Protein AF-A0A7X9IWV8-F1 (afdb_monomer_lite)

Radius of gyration: 26.45 Å; chains: 1; bounding box: 66×27×64 Å

pLDDT: mean 74.59, std 20.53, range [37.59, 98.44]

Structure (mmCIF, N/CA/C/O backbone):
data_AF-A0A7X9IWV8-F1
#
_entry.id   AF-A0A7X9IWV8-F1
#
loop_
_atom_site.group_PDB
_atom_site.id
_atom_site.type_symbol
_atom_site.label_atom_id
_atom_site.label_alt_id
_atom_site.label_comp_id
_atom_site.label_asym_id
_atom_site.label_entity_id
_atom_site.label_seq_id
_atom_site.pdbx_PDB_ins_code
_atom_site.Cartn_x
_atom_site.Cartn_y
_atom_site.Cartn_z
_atom_site.occupancy
_atom_site.B_iso_or_equiv
_atom_site.auth_seq_id
_atom_site.auth_comp_id
_atom_site.auth_asym_id
_atom_site.auth_atom_id
_atom_site.pdbx_PDB_model_num
ATOM 1 N N . SER A 1 1 ? -23.575 12.455 33.269 1.00 74.31 1 SER A N 1
ATOM 2 C CA . SER A 1 1 ? -22.192 12.656 32.805 1.00 74.31 1 SER A CA 1
ATOM 3 C C . SER A 1 1 ? -21.741 11.399 32.096 1.00 74.31 1 SER A C 1
ATOM 5 O O . SER A 1 1 ? -22.126 10.306 32.503 1.00 74.31 1 SER A O 1
ATOM 7 N N . THR A 1 2 ? -20.980 11.564 31.024 1.00 85.00 2 THR A N 1
ATOM 8 C CA . THR A 1 2 ? -20.182 10.500 30.414 1.00 85.00 2 THR A CA 1
ATOM 9 C C . THR A 1 2 ? -18.727 10.761 30.765 1.00 85.00 2 THR A C 1
ATOM 11 O O . THR A 1 2 ? -18.336 11.924 30.886 1.00 85.00 2 THR A O 1
ATOM 14 N N . TYR A 1 3 ? -17.945 9.712 30.976 1.00 89.44 3 TYR A N 1
ATOM 15 C CA . TYR A 1 3 ? -16.502 9.834 31.152 1.00 89.44 3 TYR A CA 1
ATOM 16 C C . TYR A 1 3 ? -15.801 8.767 30.322 1.00 89.44 3 TYR A C 1
ATOM 18 O O . TYR A 1 3 ? -16.312 7.651 30.183 1.00 89.44 3 TYR A O 1
ATOM 26 N N . GLU A 1 4 ? -14.647 9.136 29.780 1.00 92.25 4 GLU A N 1
ATOM 27 C CA . GLU A 1 4 ? -13.760 8.221 29.081 1.00 92.25 4 GLU A CA 1
ATOM 28 C C . GLU A 1 4 ? -13.147 7.277 30.106 1.00 92.25 4 GLU A C 1
ATOM 30 O O . GLU A 1 4 ? -12.525 7.705 31.080 1.00 92.25 4 GLU A O 1
ATOM 35 N N . CYS A 1 5 ? -13.392 5.990 29.925 1.00 93.62 5 CYS A N 1
ATOM 36 C CA . CYS A 1 5 ? -12.934 4.970 30.854 1.00 93.62 5 CYS A CA 1
ATOM 37 C C . CYS A 1 5 ? -11.768 4.163 30.261 1.00 93.62 5 CYS A C 1
ATOM 39 O O . CYS A 1 5 ? -10.968 3.605 31.013 1.00 93.62 5 CYS A O 1
ATOM 41 N N . ARG A 1 6 ? -11.635 4.165 28.928 1.00 94.31 6 ARG A N 1
ATOM 42 C CA . ARG A 1 6 ? -10.477 3.671 28.188 1.00 94.31 6 ARG A CA 1
ATOM 43 C C . ARG A 1 6 ? -10.228 4.566 26.979 1.00 94.31 6 ARG A C 1
ATOM 45 O O . ARG A 1 6 ? -11.146 4.880 26.224 1.00 94.31 6 ARG A O 1
ATOM 52 N N . ALA A 1 7 ? -8.973 4.974 26.844 1.00 95.62 7 ALA A N 1
ATOM 53 C CA . ALA A 1 7 ? -8.505 5.739 25.705 1.00 95.62 7 ALA A CA 1
ATOM 54 C C . ALA A 1 7 ? -8.284 4.832 24.502 1.00 95.62 7 ALA A C 1
ATOM 56 O O . ALA A 1 7 ? -7.860 3.688 24.664 1.00 95.62 7 ALA A O 1
ATOM 57 N N . ALA A 1 8 ? -8.491 5.392 23.312 1.00 96.75 8 ALA A N 1
ATOM 58 C CA . ALA A 1 8 ? -8.130 4.725 22.073 1.00 96.75 8 ALA A CA 1
ATOM 59 C C . ALA A 1 8 ? -6.620 4.445 22.048 1.00 96.75 8 ALA A C 1
ATOM 61 O O . ALA A 1 8 ? -5.792 5.346 22.237 1.00 96.75 8 ALA A O 1
ATOM 62 N N . ALA A 1 9 ? -6.257 3.200 21.784 1.00 96.38 9 ALA A N 1
ATOM 63 C CA . ALA A 1 9 ? -4.894 2.782 21.556 1.00 96.38 9 ALA A CA 1
ATOM 64 C C . ALA A 1 9 ? -4.308 3.433 20.282 1.00 96.38 9 ALA A C 1
ATOM 66 O O . ALA A 1 9 ? -5.022 3.711 19.309 1.00 96.38 9 ALA A O 1
ATOM 67 N N . PRO A 1 10 ? -2.983 3.669 20.251 1.00 94.25 10 PRO A N 1
ATOM 68 C CA . PRO A 1 10 ? -2.295 4.127 19.050 1.00 94.25 10 PRO A CA 1
ATOM 69 C C . PRO A 1 10 ? -2.455 3.136 17.891 1.00 94.25 10 PRO A C 1
ATOM 71 O O . PRO A 1 10 ? -2.497 1.926 18.099 1.00 94.25 10 PRO A O 1
ATOM 74 N N . GLY A 1 11 ? -2.473 3.651 16.660 1.00 92.56 11 GLY A N 1
ATOM 75 C CA . GLY A 1 11 ? -2.605 2.833 15.447 1.00 92.56 11 GLY A CA 1
ATOM 76 C C . GLY A 1 11 ? -3.854 3.128 14.618 1.00 92.56 11 GLY A C 1
ATOM 77 O O . GLY A 1 11 ? -3.981 2.596 13.523 1.00 92.56 11 GLY A O 1
ATOM 78 N N . GLY A 1 12 ? -4.742 4.005 15.095 1.00 95.81 12 GLY A N 1
ATOM 79 C CA . GLY A 1 12 ? -5.799 4.625 14.287 1.00 95.81 12 GLY A CA 1
ATOM 80 C C . GLY A 1 12 ? -7.084 3.808 14.120 1.00 95.81 12 GLY A C 1
ATOM 81 O O . GLY A 1 12 ? -8.079 4.373 13.666 1.00 95.81 12 GLY A O 1
ATOM 82 N N . CYS A 1 13 ? -7.099 2.534 14.525 1.00 98.25 13 CYS A N 1
ATOM 83 C CA . CYS A 1 13 ? -8.259 1.644 14.396 1.00 98.25 13 CYS A CA 1
ATOM 84 C C . CYS A 1 13 ? -9.026 1.395 15.693 1.00 98.25 13 CYS A C 1
ATOM 86 O O . CYS A 1 13 ? -10.079 0.759 15.659 1.00 98.25 13 CYS A O 1
ATOM 88 N N . ASP A 1 14 ? -8.549 1.937 16.808 1.00 98.19 14 ASP A N 1
ATOM 89 C CA . ASP A 1 14 ? -9.243 1.877 18.088 1.00 98.19 14 ASP A CA 1
ATOM 90 C C . ASP A 1 14 ? -10.169 3.080 18.308 1.00 98.19 14 ASP A C 1
ATOM 92 O O . ASP A 1 14 ? -9.944 4.167 17.751 1.00 98.19 14 ASP A O 1
ATOM 96 N N . VAL A 1 15 ? -11.216 2.903 19.115 1.00 97.00 15 VAL A N 1
ATOM 97 C CA . VAL A 1 15 ? -12.075 4.006 19.569 1.00 97.00 15 VAL A CA 1
ATOM 98 C C . VAL A 1 15 ? -12.066 4.100 21.091 1.00 97.00 15 VAL A C 1
ATOM 100 O O . VAL A 1 15 ? -11.867 3.120 21.781 1.00 97.00 15 VAL A O 1
ATOM 103 N N . ALA A 1 16 ? -12.266 5.300 21.636 1.00 96.19 16 ALA A N 1
ATOM 104 C CA . ALA A 1 16 ? -12.314 5.472 23.084 1.00 96.19 16 ALA A CA 1
ATOM 105 C C . ALA A 1 16 ? -13.679 5.038 23.642 1.00 96.19 16 ALA A C 1
ATOM 107 O O . ALA A 1 16 ? -14.727 5.512 23.177 1.00 96.19 16 ALA A O 1
ATOM 108 N N . GLU A 1 17 ? -13.694 4.208 24.685 1.00 95.19 17 GLU A N 1
ATOM 109 C CA . GLU A 1 17 ? -14.931 3.832 25.365 1.00 95.19 17 GLU A CA 1
ATOM 110 C C . GLU A 1 17 ? -15.320 4.828 26.452 1.00 95.19 17 GLU A C 1
ATOM 112 O O . GLU A 1 17 ? -14.534 5.238 27.311 1.00 95.19 17 GLU A O 1
ATOM 117 N N . ASN A 1 18 ? -16.611 5.154 26.456 1.00 92.81 18 ASN A N 1
ATOM 118 C CA . ASN A 1 18 ? -17.210 6.065 27.412 1.00 92.81 18 ASN A CA 1
ATOM 119 C C . ASN A 1 18 ? -18.295 5.351 28.215 1.00 92.81 18 ASN A C 1
ATOM 121 O O . ASN A 1 18 ? -19.201 4.734 27.652 1.00 92.81 18 ASN A O 1
ATOM 125 N N . CYS A 1 19 ? -18.249 5.485 29.537 1.00 91.12 19 CYS A N 1
ATOM 126 C CA . CYS A 1 19 ? -19.322 5.014 30.402 1.00 91.12 19 CYS A CA 1
ATOM 127 C C . CYS A 1 19 ? -20.472 6.023 30.408 1.00 91.12 19 CYS A C 1
ATOM 129 O O . CYS A 1 19 ? -20.268 7.219 30.634 1.00 91.12 19 CYS A O 1
ATOM 131 N N . THR A 1 20 ? -21.704 5.548 30.236 1.00 84.06 20 THR A N 1
ATOM 132 C CA . THR A 1 20 ? -22.904 6.344 30.517 1.00 84.06 20 THR A CA 1
ATOM 133 C C . THR A 1 20 ? -23.348 6.083 31.958 1.00 84.06 20 THR A C 1
ATOM 135 O O . THR A 1 20 ? -23.890 5.020 32.254 1.00 84.06 20 THR A O 1
ATOM 138 N N . GLY A 1 21 ? -23.130 7.036 32.869 1.00 76.44 21 GLY A N 1
ATOM 139 C CA . GLY A 1 21 ? -23.549 6.919 34.275 1.00 76.44 21 GLY A CA 1
ATOM 140 C C . GLY A 1 21 ? -22.425 6.524 35.242 1.00 76.44 21 GLY A C 1
ATOM 141 O O . GLY A 1 21 ? -21.262 6.817 34.999 1.00 76.44 21 GLY A O 1
ATOM 142 N N . THR A 1 22 ? -22.786 5.920 36.380 1.00 70.50 22 THR A N 1
ATOM 143 C CA . THR A 1 22 ? -21.884 5.633 37.519 1.00 70.50 22 THR A CA 1
ATOM 144 C C . THR A 1 22 ? -21.351 4.195 37.562 1.00 70.50 22 THR A C 1
ATOM 146 O O . THR A 1 22 ? -20.733 3.802 38.550 1.00 70.50 22 THR A O 1
ATOM 149 N N . GLY A 1 23 ? -21.616 3.383 36.534 1.00 71.69 23 GLY A N 1
ATOM 150 C CA . GLY A 1 23 ? -21.131 2.002 36.470 1.00 71.69 23 GLY A CA 1
ATOM 151 C C . GLY A 1 23 ? -19.602 1.940 36.413 1.00 71.69 23 GLY A C 1
ATOM 152 O O . GLY A 1 23 ? -18.987 2.673 35.650 1.00 71.69 23 GLY A O 1
ATOM 153 N N . ALA A 1 24 ? -18.994 1.056 37.211 1.00 73.94 24 ALA A N 1
ATOM 154 C CA . ALA A 1 24 ? -17.537 0.963 37.354 1.00 73.94 24 ALA A CA 1
ATOM 155 C C . ALA A 1 24 ? -16.818 0.293 36.165 1.00 73.94 24 ALA A C 1
ATOM 157 O O . ALA A 1 24 ? -15.601 0.411 36.054 1.00 73.94 24 ALA A O 1
ATOM 158 N N . ALA A 1 25 ? -17.544 -0.426 35.303 1.00 84.88 25 ALA A N 1
ATOM 159 C CA . ALA A 1 25 ? -16.969 -1.185 34.195 1.00 84.88 25 ALA A CA 1
ATOM 160 C C . ALA A 1 25 ? -17.156 -0.461 32.856 1.00 84.88 25 ALA A C 1
ATOM 162 O O . ALA A 1 25 ? -18.264 -0.028 32.536 1.00 84.88 25 ALA A O 1
ATOM 163 N N . CYS A 1 26 ? -16.080 -0.386 32.069 1.00 89.81 26 CYS A N 1
ATOM 164 C CA . CYS A 1 26 ? -16.143 0.061 30.683 1.00 89.81 26 CYS A CA 1
ATOM 165 C C . CYS A 1 26 ? -17.025 -0.855 29.823 1.00 89.81 26 CYS A C 1
ATOM 167 O O . CYS A 1 26 ? -17.069 -2.065 30.070 1.00 89.81 26 CYS A O 1
ATOM 169 N N . PRO A 1 27 ? -17.645 -0.312 28.758 1.00 90.81 27 PRO A N 1
ATOM 170 C CA . PRO A 1 27 ? -18.099 -1.108 27.623 1.00 90.81 27 PRO A CA 1
ATOM 171 C C . PRO A 1 27 ? -17.002 -2.037 27.079 1.00 90.81 27 PRO A C 1
ATOM 173 O O . PRO A 1 27 ? -15.811 -1.857 27.348 1.00 90.81 27 PRO A O 1
ATOM 176 N N . THR A 1 28 ? -17.407 -3.031 26.288 1.00 93.12 28 THR A N 1
ATOM 177 C CA . THR A 1 28 ? -16.470 -3.858 25.516 1.00 93.12 28 THR A CA 1
ATOM 178 C C . THR A 1 28 ? -15.595 -2.981 24.620 1.00 93.12 28 THR A C 1
ATOM 180 O O . THR A 1 28 ? -16.071 -1.971 24.112 1.00 93.12 28 THR A O 1
ATOM 183 N N . ASP A 1 29 ? -14.338 -3.397 24.451 1.00 94.81 29 ASP A N 1
ATOM 184 C CA . ASP A 1 29 ? -13.367 -2.774 23.546 1.00 94.81 29 ASP A CA 1
ATOM 185 C C . ASP A 1 29 ? -13.946 -2.712 22.132 1.00 94.81 29 ASP A C 1
ATOM 187 O O . ASP A 1 29 ? -14.318 -3.751 21.567 1.00 94.81 29 ASP A O 1
ATOM 191 N N . ALA A 1 30 ? -14.103 -1.508 21.600 1.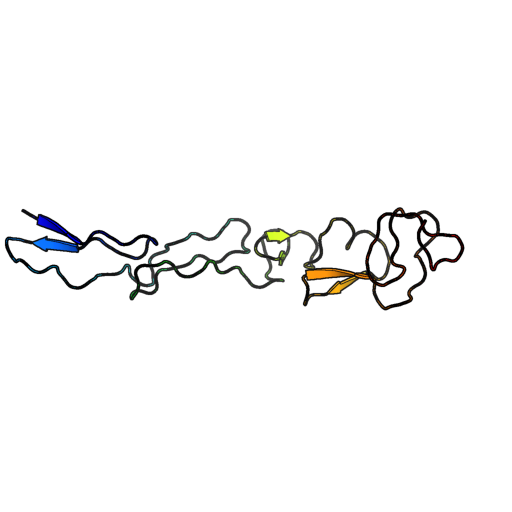00 96.25 30 ALA A N 1
ATOM 192 C CA . ALA A 1 30 ? -14.717 -1.283 20.308 1.00 96.25 30 ALA A CA 1
ATOM 193 C C . ALA A 1 30 ? -13.655 -0.851 19.298 1.00 96.25 30 ALA A C 1
ATOM 195 O O . ALA A 1 30 ? -12.868 0.054 19.533 1.00 96.25 30 ALA A O 1
ATOM 196 N N . PHE A 1 31 ? -13.688 -1.458 18.114 1.00 98.06 31 PHE A N 1
ATOM 197 C CA . PHE A 1 31 ? -12.781 -1.113 17.025 1.00 98.06 31 PHE A CA 1
ATOM 198 C C . PHE A 1 31 ? -13.541 -0.477 15.869 1.00 98.06 31 PHE A C 1
ATOM 200 O O . PHE A 1 31 ? -14.732 -0.730 15.650 1.00 98.06 31 PHE A O 1
ATOM 207 N N . ARG A 1 32 ? -12.838 0.344 15.091 1.00 98.44 32 ARG A N 1
ATOM 208 C CA . ARG A 1 32 ? -13.368 0.896 13.844 1.00 98.44 32 ARG A CA 1
ATOM 209 C C . ARG A 1 32 ? -13.692 -0.235 12.861 1.00 98.44 32 ARG A C 1
ATOM 211 O O . ARG A 1 32 ? -12.947 -1.213 12.804 1.00 98.44 32 ARG A O 1
ATOM 218 N N . PRO A 1 33 ? -14.776 -0.112 12.072 1.00 98.06 33 PRO A N 1
ATOM 219 C CA . PRO A 1 33 ? -15.206 -1.164 11.156 1.00 98.06 33 PRO A CA 1
ATOM 220 C C . PRO A 1 33 ? -14.181 -1.398 10.045 1.00 98.06 33 PRO A C 1
ATOM 222 O O . PRO A 1 33 ? -13.361 -0.530 9.74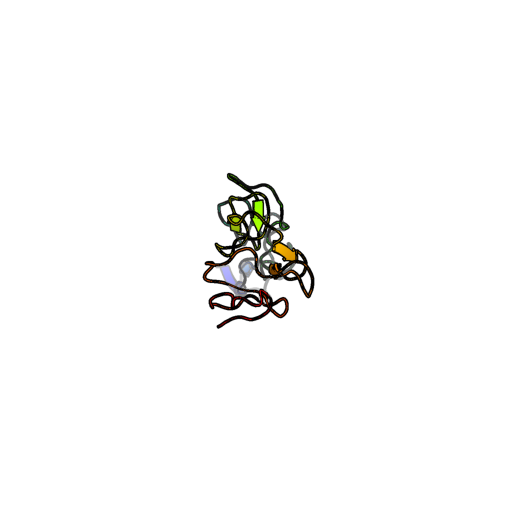9 1.00 98.06 33 PRO A O 1
ATOM 225 N N . SER A 1 34 ? -14.294 -2.535 9.353 1.00 98.06 34 SER A N 1
ATOM 226 C CA . SER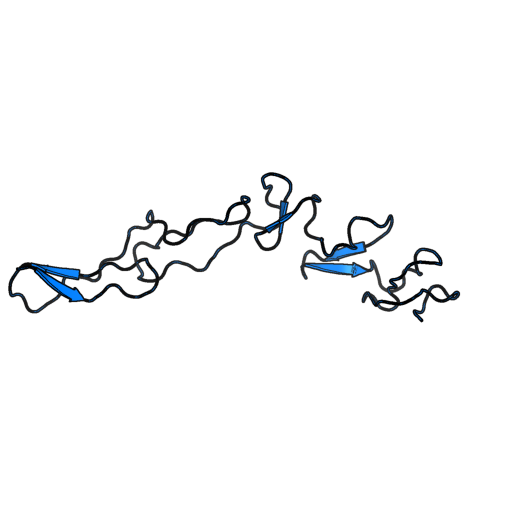 A 1 34 ? -13.373 -2.897 8.270 1.00 98.06 34 SER A CA 1
ATOM 227 C C . SER A 1 34 ? -13.453 -2.031 7.010 1.00 98.06 34 SER A C 1
ATOM 229 O O . SER A 1 34 ? -12.685 -2.210 6.072 1.00 98.06 34 SER A O 1
ATOM 231 N N . THR A 1 35 ? -14.382 -1.080 6.987 1.00 97.38 35 THR A N 1
ATOM 232 C CA . THR A 1 35 ? -14.539 -0.070 5.936 1.00 97.38 35 THR A CA 1
ATOM 233 C C . THR A 1 35 ? -13.905 1.270 6.306 1.00 97.38 35 THR A C 1
ATOM 235 O O . THR A 1 35 ? -14.071 2.239 5.570 1.00 97.38 35 THR A O 1
ATOM 238 N N . TYR A 1 36 ? -13.296 1.381 7.488 1.00 98.19 36 TYR A N 1
ATOM 239 C CA . TYR A 1 36 ? -12.646 2.608 7.921 1.00 98.19 36 TYR A CA 1
ATOM 240 C C . TYR A 1 36 ? -11.204 2.635 7.426 1.00 98.19 36 TYR A C 1
ATOM 242 O O . TYR A 1 36 ? -10.384 1.843 7.892 1.00 98.19 36 TYR A O 1
ATOM 250 N N . GLU A 1 37 ? -10.905 3.575 6.534 1.00 98.25 37 GLU A N 1
ATOM 251 C CA . GLU A 1 37 ? -9.555 3.824 6.037 1.00 98.25 37 GLU A CA 1
ATOM 252 C C . GLU A 1 37 ? -8.690 4.419 7.155 1.00 98.25 37 GLU A C 1
ATOM 254 O O . GLU A 1 37 ? -8.988 5.487 7.696 1.00 98.25 37 GLU A O 1
ATOM 259 N N . CYS A 1 38 ? -7.633 3.704 7.531 1.00 98.19 38 CYS A N 1
ATOM 260 C CA . CYS A 1 38 ? -6.675 4.138 8.547 1.00 98.19 38 CYS A CA 1
ATOM 261 C C . CYS A 1 38 ? -5.384 4.693 7.940 1.00 98.19 38 CYS A C 1
ATOM 263 O O . CYS A 1 38 ? -4.694 5.469 8.606 1.00 98.19 38 CYS A O 1
ATOM 265 N N . ARG A 1 39 ? -5.100 4.367 6.674 1.00 97.75 39 ARG A N 1
ATOM 266 C CA . ARG A 1 39 ? -4.062 5.004 5.863 1.00 97.75 39 ARG A CA 1
ATOM 267 C C . ARG A 1 39 ? -4.561 5.156 4.428 1.00 97.75 39 ARG A C 1
ATOM 269 O O . ARG A 1 39 ? -4.981 4.187 3.805 1.00 97.75 39 ARG A O 1
ATOM 276 N N . ALA A 1 40 ? -4.512 6.383 3.922 1.00 97.25 40 ALA A N 1
ATOM 277 C CA . ALA A 1 40 ? -4.809 6.660 2.525 1.00 97.25 40 ALA A CA 1
ATOM 278 C C . ALA A 1 40 ? -3.673 6.154 1.629 1.00 97.25 40 ALA A C 1
ATOM 280 O O . ALA A 1 40 ? -2.504 6.260 2.000 1.00 97.25 40 ALA A O 1
ATOM 281 N N . ALA A 1 41 ? -4.016 5.685 0.430 1.00 96.44 41 ALA A N 1
ATOM 282 C CA . ALA A 1 41 ? -3.020 5.348 -0.580 1.00 96.44 41 ALA A CA 1
ATOM 283 C C . ALA A 1 41 ? -2.209 6.589 -0.994 1.00 96.44 41 ALA A C 1
ATOM 285 O O . ALA A 1 41 ? -2.759 7.676 -1.208 1.00 96.44 41 ALA A O 1
ATOM 286 N N . ALA A 1 42 ? -0.909 6.409 -1.182 1.00 92.00 42 ALA A N 1
ATOM 287 C CA . ALA A 1 42 ? -0.025 7.383 -1.783 1.00 92.00 42 ALA A CA 1
ATOM 288 C C . ALA A 1 42 ? -0.455 7.697 -3.231 1.00 92.00 42 ALA A C 1
ATOM 290 O O . ALA A 1 42 ? -0.936 6.825 -3.969 1.00 92.00 42 ALA A O 1
ATOM 291 N N . PRO A 1 43 ? -0.286 8.957 -3.670 1.00 89.88 43 PRO A N 1
ATOM 292 C CA . PRO A 1 43 ? -0.569 9.344 -5.044 1.00 89.88 43 PRO A CA 1
ATOM 293 C C . PRO A 1 43 ? 0.351 8.606 -6.025 1.00 89.88 43 PRO A C 1
ATOM 295 O O . PRO A 1 43 ? 1.445 8.174 -5.679 1.00 89.88 43 PRO A O 1
ATOM 298 N N . GLY A 1 44 ? -0.089 8.491 -7.278 1.00 88.44 44 GLY A N 1
ATOM 299 C CA . GLY A 1 44 ? 0.663 7.791 -8.326 1.00 88.44 44 GLY A CA 1
ATOM 300 C C . GLY A 1 44 ? 0.201 6.357 -8.568 1.00 88.44 44 GLY A C 1
ATOM 301 O O . GLY A 1 44 ? 0.651 5.744 -9.522 1.00 88.44 44 GLY A O 1
ATOM 302 N N . GLY A 1 45 ? -0.746 5.835 -7.782 1.00 93.31 45 GLY A N 1
ATOM 303 C CA . GLY A 1 45 ? -1.458 4.599 -8.125 1.00 93.31 45 GLY A CA 1
ATOM 304 C C . GLY A 1 45 ? -0.663 3.312 -7.910 1.00 93.31 45 GLY A C 1
ATOM 305 O O . GLY A 1 45 ? -1.073 2.282 -8.435 1.00 93.31 45 GLY A O 1
ATOM 306 N N . CYS A 1 46 ? 0.422 3.365 -7.132 1.00 93.06 46 CYS A N 1
ATOM 307 C CA . CYS A 1 46 ? 1.273 2.219 -6.782 1.00 93.06 46 CYS A CA 1
ATOM 308 C C . CYS A 1 46 ? 1.162 1.765 -5.332 1.00 93.06 46 CYS A C 1
ATOM 310 O O . CYS A 1 46 ? 1.853 0.851 -4.890 1.00 93.06 46 CYS A O 1
ATOM 312 N N . ASP A 1 47 ? 0.213 2.356 -4.625 1.00 95.81 47 ASP A N 1
ATOM 313 C CA . ASP A 1 47 ? -0.065 2.094 -3.232 1.00 95.81 47 ASP A CA 1
ATOM 314 C C . ASP A 1 47 ? -1.536 1.694 -3.050 1.00 95.81 47 ASP A C 1
ATOM 316 O O . ASP A 1 47 ? -2.387 1.972 -3.914 1.00 95.81 47 ASP A O 1
ATOM 320 N N . VAL A 1 48 ? -1.836 0.992 -1.962 1.00 96.56 48 VAL A N 1
ATOM 321 C CA . VAL A 1 48 ? -3.185 0.544 -1.602 1.00 96.56 48 VAL A CA 1
ATOM 322 C C . VAL A 1 48 ? -3.574 1.199 -0.286 1.00 96.56 48 VAL A C 1
ATOM 324 O O . VAL A 1 48 ? -2.767 1.292 0.614 1.00 96.56 48 VAL A O 1
ATOM 327 N N . ALA A 1 49 ? -4.816 1.660 -0.152 1.00 97.75 49 ALA A N 1
ATOM 328 C CA . ALA A 1 49 ? -5.284 2.172 1.131 1.00 97.75 49 ALA A CA 1
ATOM 329 C C . ALA A 1 49 ? -5.532 1.013 2.108 1.00 97.75 49 ALA A C 1
ATOM 331 O O . ALA A 1 49 ? -6.190 0.029 1.746 1.00 97.75 49 ALA A O 1
ATOM 332 N N . GLU A 1 50 ? -5.083 1.136 3.355 1.00 98.38 50 GLU A N 1
ATOM 333 C CA . GLU A 1 50 ? -5.404 0.171 4.403 1.00 98.38 50 GLU A CA 1
ATOM 334 C C . GLU A 1 50 ? -6.641 0.600 5.168 1.00 98.38 50 GLU A C 1
ATOM 336 O O . GLU A 1 50 ? -6.790 1.734 5.634 1.00 98.38 50 GLU A O 1
ATOM 341 N N . ASN A 1 51 ? -7.512 -0.382 5.360 1.00 98.44 51 ASN A N 1
ATOM 342 C CA . ASN A 1 51 ? -8.653 -0.263 6.237 1.00 98.44 51 ASN A CA 1
ATOM 343 C C . ASN A 1 51 ? -8.398 -1.041 7.521 1.00 98.44 51 ASN A C 1
ATOM 345 O O . ASN A 1 51 ? -7.683 -2.045 7.531 1.00 98.44 51 ASN A O 1
ATOM 349 N N . CYS A 1 52 ? -9.029 -0.603 8.603 1.00 98.38 52 CYS A N 1
ATOM 350 C CA . CYS A 1 52 ? -9.043 -1.348 9.851 1.00 98.38 52 CYS A CA 1
ATOM 351 C C . CYS A 1 52 ? -9.553 -2.780 9.642 1.00 98.38 52 CYS A C 1
ATOM 353 O O . CYS A 1 52 ? -10.241 -3.090 8.675 1.00 98.38 52 CYS A O 1
ATOM 355 N N . THR A 1 53 ? -9.250 -3.684 10.567 1.00 97.75 53 THR A N 1
ATOM 356 C CA . THR A 1 53 ? -9.723 -5.076 10.466 1.00 97.75 53 THR A CA 1
ATOM 357 C C . THR A 1 53 ? -11.140 -5.264 11.009 1.00 97.75 53 THR A C 1
ATOM 359 O O . THR A 1 53 ? -11.772 -6.282 10.741 1.00 97.75 53 THR A O 1
ATOM 362 N N . GLY A 1 54 ? -11.650 -4.302 11.788 1.00 97.50 54 GLY A N 1
ATOM 363 C CA . GLY A 1 54 ? -12.875 -4.463 12.577 1.00 97.50 54 GLY A CA 1
ATOM 364 C C . GLY A 1 54 ? -12.669 -5.171 13.916 1.00 97.50 54 GLY A C 1
ATOM 365 O O . GLY A 1 54 ? -13.610 -5.262 14.699 1.00 97.50 54 GLY A O 1
ATOM 366 N N . THR A 1 55 ? -11.466 -5.686 14.189 1.00 96.81 55 THR A N 1
ATOM 367 C CA . THR A 1 55 ? -11.202 -6.547 15.354 1.00 96.81 55 THR A CA 1
ATOM 368 C C . THR A 1 55 ? -9.902 -6.217 16.085 1.00 96.81 55 THR A C 1
ATOM 370 O O . THR A 1 55 ? -9.500 -6.975 16.964 1.00 96.81 55 THR A O 1
ATOM 373 N N . GLY A 1 56 ? -9.205 -5.144 15.707 1.00 96.25 56 GLY A N 1
ATOM 374 C CA . GLY A 1 56 ? -7.944 -4.759 16.332 1.00 96.25 56 GLY A CA 1
ATOM 375 C C . GLY A 1 56 ? -7.675 -3.260 16.272 1.00 96.25 56 GLY A C 1
ATOM 376 O O . GLY A 1 56 ? -8.156 -2.560 15.382 1.00 96.25 56 GLY A O 1
ATOM 377 N N . ALA A 1 57 ? -6.870 -2.798 17.227 1.00 97.44 57 ALA A N 1
ATOM 378 C CA . ALA A 1 57 ? -6.540 -1.391 17.439 1.00 97.44 57 ALA A CA 1
ATOM 379 C C . ALA A 1 57 ? -5.575 -0.791 16.399 1.00 97.44 57 ALA A C 1
ATOM 381 O O . ALA A 1 57 ? -5.582 0.420 16.160 1.00 97.44 57 ALA A O 1
ATOM 382 N N . ALA A 1 58 ? -4.733 -1.625 15.785 1.00 97.75 58 ALA A N 1
ATOM 383 C CA . ALA A 1 58 ? -3.719 -1.189 14.835 1.00 97.75 58 ALA A CA 1
ATOM 384 C C . ALA A 1 58 ? -4.230 -1.241 13.390 1.00 97.75 58 ALA A C 1
ATOM 386 O O . ALA A 1 58 ? -4.858 -2.221 12.981 1.00 97.75 58 ALA A O 1
ATOM 387 N N . CYS A 1 59 ? -3.901 -0.208 12.612 1.00 98.19 59 CYS A N 1
ATOM 388 C CA . CYS A 1 59 ? -3.967 -0.265 11.157 1.00 98.19 59 CYS A CA 1
ATOM 389 C C . CYS A 1 59 ? -3.072 -1.410 10.645 1.00 98.19 59 CYS A C 1
ATOM 391 O O . CYS A 1 59 ? -1.980 -1.606 11.196 1.00 98.19 59 CYS A O 1
ATOM 393 N N . PRO A 1 60 ? -3.507 -2.183 9.634 1.00 97.81 60 PRO A N 1
ATOM 394 C CA . PRO A 1 60 ? -2.653 -3.180 8.999 1.00 97.81 60 PRO A CA 1
ATOM 395 C C . PRO A 1 60 ? -1.334 -2.584 8.475 1.00 97.81 60 PRO A C 1
ATOM 397 O O . PRO A 1 60 ? -1.252 -1.374 8.259 1.00 97.81 60 PRO A O 1
ATOM 400 N N . PRO A 1 61 ? -0.300 -3.418 8.257 1.00 96.81 61 PRO A N 1
ATOM 401 C CA . PRO A 1 61 ? 0.936 -2.969 7.624 1.00 96.81 61 PRO A CA 1
ATOM 402 C C . PRO A 1 61 ? 0.685 -2.334 6.250 1.00 96.81 61 PRO A C 1
ATOM 404 O O . PRO A 1 61 ? -0.151 -2.822 5.488 1.00 96.81 61 PRO A O 1
ATOM 407 N N . ASP A 1 62 ? 1.458 -1.292 5.942 1.00 94.88 62 ASP A N 1
ATOM 408 C CA . ASP A 1 62 ? 1.470 -0.617 4.640 1.00 94.88 62 ASP A CA 1
ATOM 409 C C . ASP A 1 62 ? 1.734 -1.632 3.516 1.00 94.88 62 ASP A C 1
ATOM 411 O O . ASP A 1 62 ? 2.748 -2.344 3.527 1.00 94.88 62 ASP A O 1
ATOM 415 N N . THR A 1 63 ? 0.783 -1.735 2.589 1.00 93.44 63 THR A N 1
ATOM 416 C CA . THR A 1 63 ? 0.800 -2.675 1.476 1.00 93.44 63 THR A CA 1
ATOM 417 C C . THR A 1 63 ? 0.810 -1.926 0.152 1.00 93.44 63 THR A C 1
ATOM 419 O O . THR A 1 63 ? -0.144 -1.263 -0.247 1.00 93.44 63 THR A O 1
ATOM 422 N N . ARG A 1 64 ? 1.877 -2.146 -0.609 1.00 90.88 64 ARG A N 1
ATOM 423 C CA . ARG A 1 64 ? 2.035 -1.589 -1.949 1.00 90.88 64 ARG A CA 1
ATOM 424 C C . ARG A 1 64 ? 1.330 -2.447 -2.994 1.00 90.88 64 ARG A C 1
ATOM 426 O O . ARG A 1 64 ? 1.081 -3.640 -2.790 1.00 90.88 64 ARG A O 1
ATOM 433 N N . ARG A 1 65 ? 1.030 -1.858 -4.152 1.00 90.50 65 ARG A N 1
ATOM 434 C CA . ARG A 1 65 ? 0.615 -2.649 -5.319 1.00 90.50 65 ARG A CA 1
ATOM 435 C C . ARG A 1 65 ? 1.792 -3.495 -5.813 1.00 90.50 65 ARG A C 1
ATOM 437 O O . ARG A 1 65 ? 2.931 -3.057 -5.677 1.00 90.50 65 ARG A O 1
ATOM 444 N N . PRO A 1 66 ? 1.533 -4.678 -6.397 1.00 85.19 66 PRO A N 1
ATOM 445 C CA . PRO A 1 66 ? 2.591 -5.509 -6.956 1.00 85.19 66 PRO A CA 1
ATOM 446 C C . PRO A 1 66 ? 3.403 -4.764 -8.012 1.00 85.19 66 PRO A C 1
ATOM 448 O O . PRO A 1 66 ? 2.839 -3.979 -8.788 1.00 85.19 66 PRO A O 1
ATOM 451 N N . ASP A 1 67 ? 4.690 -5.080 -8.091 1.00 81.75 67 ASP A N 1
ATOM 452 C CA . ASP A 1 67 ? 5.544 -4.554 -9.145 1.00 81.75 67 ASP A CA 1
ATOM 453 C C . ASP A 1 67 ? 4.999 -4.926 -10.532 1.00 81.75 67 ASP A C 1
ATOM 455 O O . ASP A 1 67 ? 4.400 -5.989 -10.730 1.00 81.75 67 ASP A O 1
ATOM 459 N N . GLY A 1 68 ? 5.147 -4.018 -11.496 1.00 77.62 68 GLY A N 1
ATOM 460 C CA . GLY A 1 68 ? 4.563 -4.159 -12.832 1.00 77.62 68 GLY A CA 1
ATOM 461 C C . GLY A 1 68 ? 3.088 -3.760 -12.937 1.00 77.62 68 GLY A C 1
ATOM 462 O O . GLY A 1 68 ? 2.545 -3.735 -14.043 1.00 77.62 68 GLY A O 1
ATOM 463 N N . THR A 1 69 ? 2.420 -3.409 -11.830 1.00 88.06 69 THR A N 1
ATOM 464 C CA . THR A 1 69 ? 1.064 -2.836 -11.892 1.00 88.06 69 THR A CA 1
ATOM 465 C C . THR A 1 69 ? 1.094 -1.538 -12.694 1.00 88.06 69 THR A C 1
ATOM 467 O O . THR A 1 69 ? 1.908 -0.668 -12.414 1.00 88.06 69 THR A O 1
ATOM 470 N N . ALA A 1 70 ? 0.204 -1.380 -13.675 1.00 90.50 70 ALA A N 1
ATOM 471 C CA . ALA A 1 70 ? 0.112 -0.133 -14.429 1.00 90.50 70 ALA A CA 1
ATOM 472 C C . ALA A 1 70 ? -0.276 1.041 -13.513 1.00 90.50 70 ALA A C 1
ATOM 474 O O . ALA A 1 70 ? -1.205 0.932 -12.707 1.00 90.50 70 ALA A O 1
ATOM 475 N N . CYS A 1 71 ? 0.403 2.168 -13.686 1.00 90.12 71 CYS A N 1
ATOM 476 C CA . CYS A 1 71 ? 0.126 3.436 -13.022 1.00 90.12 71 CYS A CA 1
ATOM 477 C C . CYS A 1 71 ? -0.039 4.560 -14.055 1.00 90.12 71 CYS A C 1
ATOM 479 O O . CYS A 1 71 ? -0.024 4.293 -15.255 1.00 90.12 71 CYS A O 1
ATOM 481 N N . THR A 1 72 ? -0.242 5.805 -13.605 1.00 86.88 72 THR A N 1
ATOM 482 C CA . THR A 1 72 ? -0.636 6.931 -14.475 1.00 86.88 72 THR A CA 1
ATOM 483 C C . THR A 1 72 ? 0.230 7.057 -15.730 1.00 86.88 72 THR A C 1
ATOM 485 O O . THR A 1 72 ? -0.321 7.123 -16.824 1.00 86.88 72 THR A O 1
ATOM 488 N N . ASP A 1 73 ? 1.557 7.018 -15.566 1.00 84.56 73 ASP A N 1
ATOM 489 C CA . ASP A 1 73 ? 2.521 7.239 -16.651 1.00 84.56 73 ASP A CA 1
ATOM 490 C C . ASP A 1 73 ? 3.535 6.084 -16.799 1.00 84.56 73 ASP A C 1
ATOM 492 O O . ASP A 1 73 ? 4.587 6.241 -17.421 1.00 84.56 73 ASP A O 1
ATOM 496 N N . GLY A 1 74 ? 3.243 4.902 -16.243 1.00 86.94 74 GLY A N 1
ATOM 497 C CA . GLY A 1 74 ? 4.175 3.778 -16.309 1.00 86.94 74 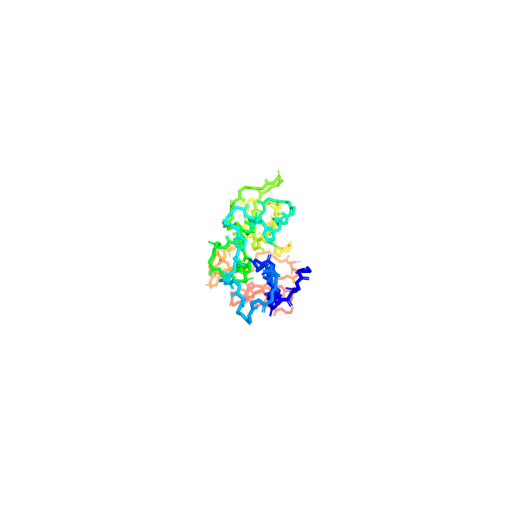GLY A CA 1
ATOM 498 C C . GLY A 1 74 ? 3.760 2.555 -15.501 1.00 86.94 74 GLY A C 1
ATOM 499 O O . GLY A 1 74 ? 2.602 2.133 -15.564 1.00 86.94 74 GLY A O 1
ATOM 500 N N . ILE A 1 75 ? 4.703 1.972 -14.761 1.00 83.88 75 ILE A N 1
ATOM 501 C CA . ILE A 1 75 ? 4.452 0.812 -13.899 1.00 83.88 75 ILE A CA 1
ATOM 502 C C . ILE A 1 75 ? 4.950 1.042 -12.471 1.00 83.88 75 ILE A C 1
ATOM 504 O O . ILE A 1 75 ? 5.838 1.851 -12.224 1.00 83.88 75 ILE A O 1
ATOM 508 N N . CYS A 1 76 ? 4.350 0.329 -11.529 1.00 87.00 76 CYS A N 1
ATOM 509 C CA . CYS A 1 76 ? 4.714 0.371 -10.124 1.00 87.00 76 CYS A CA 1
ATOM 510 C C . CYS A 1 76 ? 5.948 -0.455 -9.845 1.00 87.00 76 CYS A C 1
ATOM 512 O O . CYS A 1 76 ? 5.991 -1.609 -10.266 1.00 87.00 76 CYS A O 1
ATOM 514 N N . CYS A 1 77 ? 6.883 0.123 -9.099 1.00 81.56 77 CYS A N 1
ATOM 515 C CA . CYS A 1 77 ? 8.109 -0.528 -8.665 1.00 81.56 77 CYS A CA 1
ATOM 516 C C . CYS A 1 77 ? 8.457 -0.031 -7.260 1.00 81.56 77 CYS A C 1
ATOM 518 O O . CYS A 1 77 ? 8.565 1.176 -7.031 1.00 81.56 77 CYS A O 1
ATOM 520 N N . ASP A 1 78 ? 8.504 -0.952 -6.298 1.00 79.25 78 ASP A N 1
ATOM 521 C CA . ASP A 1 78 ? 8.629 -0.667 -4.858 1.00 79.25 78 ASP A CA 1
ATOM 522 C C . ASP A 1 78 ? 7.683 0.454 -4.362 1.00 79.25 78 ASP A C 1
ATOM 524 O O . ASP A 1 78 ? 8.001 1.261 -3.491 1.00 79.25 78 ASP A O 1
ATOM 528 N N . GLY A 1 79 ? 6.472 0.515 -4.930 1.00 83.12 79 GLY A N 1
ATOM 529 C CA . GLY A 1 79 ? 5.438 1.495 -4.561 1.00 83.12 79 GLY A CA 1
ATOM 530 C C . GLY A 1 79 ? 5.559 2.866 -5.218 1.00 83.12 79 GLY A C 1
ATOM 531 O O . GLY A 1 79 ? 4.740 3.740 -4.932 1.00 83.12 79 GLY A O 1
ATOM 532 N N . ILE A 1 80 ? 6.519 3.060 -6.120 1.00 82.44 80 ILE A N 1
ATOM 533 C CA . ILE A 1 80 ? 6.689 4.291 -6.896 1.00 82.44 80 ILE A CA 1
ATOM 534 C C . ILE A 1 80 ? 6.247 4.040 -8.341 1.00 82.44 80 ILE A C 1
ATOM 536 O O . ILE A 1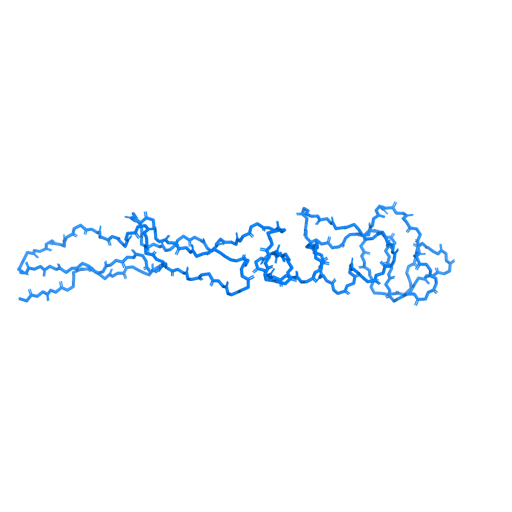 80 ? 6.518 2.988 -8.911 1.00 82.44 80 ILE A O 1
ATOM 540 N N . CYS A 1 81 ? 5.543 5.006 -8.937 1.00 86.69 81 CYS A N 1
ATOM 541 C CA . CYS A 1 81 ? 5.181 4.961 -10.353 1.00 86.69 81 CYS A CA 1
ATOM 542 C C . CYS A 1 81 ? 6.369 5.410 -11.204 1.00 86.69 81 CYS A C 1
ATOM 544 O O . CYS A 1 81 ? 6.763 6.576 -11.145 1.00 86.69 81 CYS A O 1
ATOM 546 N N . GLN A 1 82 ? 6.923 4.488 -11.984 1.00 81.94 82 GLN A N 1
ATOM 547 C CA . GLN A 1 82 ? 8.118 4.698 -12.790 1.00 81.94 82 GLN A CA 1
ATOM 548 C C . GLN A 1 82 ? 7.795 4.679 -14.280 1.00 81.94 82 GLN A C 1
ATOM 550 O O . GLN A 1 82 ? 7.068 3.814 -14.776 1.00 81.94 82 GLN A O 1
ATOM 555 N N . THR A 1 83 ? 8.367 5.631 -15.012 1.00 75.50 83 THR A N 1
ATOM 556 C CA . THR A 1 83 ? 8.265 5.728 -16.470 1.00 75.50 83 THR A CA 1
ATOM 557 C C . THR A 1 83 ? 9.349 4.852 -17.103 1.00 75.50 83 THR A C 1
ATOM 559 O O . THR A 1 83 ? 10.526 5.123 -16.900 1.00 75.50 83 THR A O 1
ATOM 562 N N . GLY A 1 84 ? 8.996 3.826 -17.883 1.00 63.72 84 GLY A N 1
ATOM 563 C CA . GLY A 1 84 ? 10.011 2.947 -18.497 1.00 63.72 84 GLY A CA 1
ATOM 564 C C . GLY A 1 84 ? 9.546 1.531 -18.831 1.00 63.72 84 GLY A C 1
ATOM 565 O O . GLY A 1 84 ? 10.167 0.856 -19.643 1.00 63.72 84 GLY A O 1
ATOM 566 N N . GLY A 1 85 ? 8.407 1.093 -18.285 1.00 61.34 85 GLY A N 1
ATOM 567 C CA . GLY A 1 85 ? 7.780 -0.184 -18.648 1.00 61.34 85 GLY A CA 1
ATOM 568 C C . GLY A 1 85 ? 8.446 -1.437 -18.062 1.00 61.34 85 GLY A C 1
ATOM 569 O O . GLY A 1 85 ? 7.909 -2.527 -18.251 1.00 61.34 85 GLY A O 1
ATOM 570 N N . ASN A 1 86 ? 9.551 -1.306 -17.320 1.00 63.47 86 ASN A N 1
ATOM 571 C CA . ASN A 1 86 ? 10.162 -2.353 -16.498 1.00 63.47 86 ASN A CA 1
ATOM 572 C C . ASN A 1 86 ? 10.669 -1.769 -15.161 1.00 63.47 86 ASN A C 1
ATOM 574 O O . ASN A 1 86 ? 11.004 -0.593 -15.077 1.00 63.47 86 ASN A O 1
ATOM 578 N N . CYS A 1 87 ? 10.658 -2.581 -14.100 1.00 64.56 87 CYS A N 1
ATOM 579 C CA . CYS A 1 87 ? 11.156 -2.178 -12.784 1.00 64.56 87 CYS A CA 1
ATOM 580 C C . CYS A 1 87 ? 12.672 -2.316 -12.750 1.00 64.56 87 CYS A C 1
ATOM 582 O O . CYS A 1 87 ? 13.176 -3.325 -12.265 1.00 64.56 87 CYS A O 1
ATOM 584 N N . CYS A 1 88 ? 13.358 -1.346 -13.358 1.00 59.97 88 CYS A N 1
ATOM 585 C CA . CYS A 1 88 ? 14.814 -1.234 -13.459 1.00 59.97 88 CYS A CA 1
ATOM 586 C C . CYS A 1 88 ? 15.224 0.197 -13.835 1.00 59.97 88 CYS A C 1
ATOM 588 O O . CYS A 1 88 ? 15.536 0.484 -14.991 1.00 59.97 88 CYS A O 1
ATOM 590 N N . ASP A 1 89 ? 15.253 1.092 -12.861 1.00 48.59 89 ASP A N 1
ATOM 591 C CA . ASP A 1 89 ? 15.731 2.465 -13.016 1.00 48.59 89 ASP A CA 1
ATOM 592 C C . ASP A 1 89 ? 16.569 2.892 -11.797 1.00 48.59 89 ASP A C 1
ATOM 594 O O . ASP A 1 89 ? 16.267 3.840 -11.075 1.00 48.59 89 ASP A O 1
ATOM 598 N N . ASP A 1 90 ? 17.728 2.244 -11.640 1.00 42.97 90 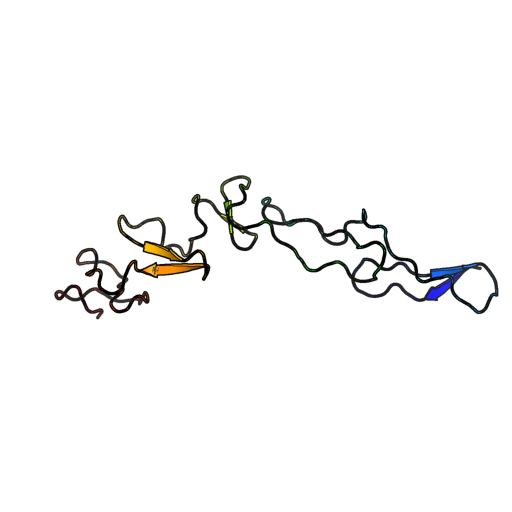ASP A N 1
ATOM 599 C CA . ASP A 1 90 ? 18.919 3.092 -11.566 1.00 42.97 90 ASP A CA 1
ATOM 600 C C . ASP A 1 90 ? 19.139 3.665 -12.973 1.00 42.97 90 ASP A C 1
ATOM 602 O O . ASP A 1 90 ? 18.863 2.991 -13.970 1.00 42.97 90 ASP A O 1
ATOM 606 N N . ALA A 1 91 ? 19.589 4.911 -13.071 1.00 43.03 91 ALA A N 1
ATOM 607 C CA . ALA A 1 91 ? 19.600 5.708 -14.302 1.00 43.03 91 ALA A CA 1
ATOM 608 C C . ALA A 1 91 ? 20.428 5.124 -15.479 1.00 43.03 91 ALA A C 1
ATOM 610 O O . ALA A 1 91 ? 20.475 5.739 -16.543 1.00 43.03 91 ALA A O 1
ATOM 611 N N . ASP A 1 92 ? 21.021 3.937 -15.324 1.00 48.81 92 ASP A N 1
ATOM 612 C CA . ASP A 1 92 ? 21.895 3.272 -16.291 1.00 48.81 92 ASP A CA 1
ATOM 613 C C . ASP A 1 92 ? 21.270 2.052 -17.016 1.00 48.81 92 ASP A C 1
ATOM 615 O O . ASP A 1 92 ? 21.835 1.613 -18.012 1.00 48.81 92 ASP A O 1
ATOM 619 N N . CYS A 1 93 ? 20.097 1.519 -16.633 1.00 51.81 93 CYS A N 1
ATOM 620 C CA . CYS A 1 93 ? 19.652 0.189 -17.131 1.00 51.81 93 CYS A CA 1
ATOM 621 C C . CYS A 1 93 ? 18.668 0.187 -18.316 1.00 51.81 93 CYS A C 1
ATOM 623 O O . CYS A 1 93 ? 18.231 -0.872 -18.767 1.00 51.81 93 CYS A O 1
ATOM 625 N N . VAL A 1 94 ? 18.301 1.361 -18.838 1.00 43.00 94 VAL A N 1
ATOM 626 C CA . VAL A 1 94 ? 17.363 1.498 -19.975 1.00 43.00 94 VAL A CA 1
ATOM 627 C C . VAL A 1 94 ? 17.882 2.380 -21.112 1.00 43.00 94 VAL A C 1
ATOM 629 O O . VAL A 1 94 ? 17.162 2.583 -22.091 1.00 43.00 94 VAL A O 1
ATOM 632 N N . THR A 1 95 ? 19.122 2.887 -21.045 1.00 41.88 95 THR A N 1
ATOM 633 C CA . THR A 1 95 ? 19.647 3.779 -22.102 1.00 41.88 95 THR A CA 1
ATOM 634 C C . THR A 1 95 ? 20.904 3.316 -22.835 1.00 41.88 95 THR A C 1
ATOM 636 O O . THR A 1 95 ? 21.278 3.991 -23.795 1.00 41.88 95 THR A O 1
ATOM 639 N N . ASP A 1 96 ? 21.490 2.154 -22.520 1.00 37.75 96 ASP A N 1
ATOM 640 C CA . ASP A 1 96 ? 22.528 1.566 -23.378 1.00 37.75 96 ASP A CA 1
ATOM 641 C C . ASP A 1 96 ? 21.999 0.374 -24.190 1.00 37.75 96 ASP A C 1
ATOM 643 O O . ASP A 1 96 ? 21.130 -0.398 -23.793 1.00 37.75 96 ASP A O 1
ATOM 647 N N . THR A 1 97 ? 22.493 0.262 -25.411 1.00 37.59 97 THR A N 1
ATOM 648 C CA . THR A 1 97 ? 21.956 -0.589 -26.469 1.00 37.59 97 THR A CA 1
ATOM 649 C C . THR A 1 97 ? 22.243 -2.088 -26.311 1.00 37.59 97 THR A C 1
ATOM 651 O O . THR A 1 97 ? 21.974 -2.804 -27.270 1.00 37.59 97 THR A O 1
ATOM 654 N N . HIS A 1 98 ? 22.741 -2.618 -25.181 1.00 41.97 98 HIS A N 1
ATOM 655 C CA . HIS A 1 98 ? 23.015 -4.064 -25.029 1.00 41.97 98 HIS A CA 1
ATOM 656 C C . HIS A 1 98 ? 22.978 -4.615 -23.579 1.00 41.97 98 HIS A C 1
ATOM 658 O O . HIS A 1 98 ? 23.722 -4.166 -22.726 1.00 41.97 98 HIS A O 1
ATOM 664 N N . THR A 1 99 ? 22.243 -5.729 -23.401 1.00 43.16 99 THR A N 1
ATOM 665 C CA . THR A 1 99 ? 22.407 -6.848 -22.426 1.00 43.16 99 THR A CA 1
ATOM 666 C C . THR A 1 99 ? 22.591 -6.546 -20.926 1.00 43.16 99 THR A C 1
ATOM 668 O O . THR A 1 99 ? 23.332 -7.257 -20.244 1.00 43.16 99 THR A O 1
ATOM 671 N N . ASP A 1 100 ? 21.844 -5.594 -20.377 1.00 47.19 100 ASP A N 1
ATOM 672 C CA . ASP A 1 100 ? 21.604 -5.536 -18.931 1.00 47.19 100 ASP A CA 1
ATOM 673 C C . ASP A 1 100 ? 20.392 -6.409 -18.581 1.00 47.19 100 ASP A C 1
ATOM 675 O O . ASP A 1 100 ? 19.318 -6.287 -19.179 1.00 47.19 100 ASP A O 1
ATOM 679 N N . HIS A 1 101 ? 20.572 -7.366 -17.668 1.00 51.06 101 HIS A N 1
ATOM 680 C CA . HIS A 1 101 ? 19.500 -8.253 -17.230 1.00 51.06 101 HIS A CA 1
ATOM 681 C C . HIS A 1 101 ? 18.906 -7.685 -15.942 1.00 51.06 101 HIS A C 1
ATOM 683 O O . HIS A 1 101 ? 19.565 -7.614 -14.908 1.00 51.06 101 HIS A O 1
ATOM 689 N N . CYS A 1 102 ? 17.638 -7.293 -16.006 1.00 55.38 102 CYS A N 1
ATOM 690 C CA . CYS A 1 102 ? 16.843 -6.998 -14.825 1.00 55.38 102 CYS A CA 1
ATOM 691 C C . CYS A 1 102 ? 16.691 -8.267 -13.985 1.00 55.38 102 CYS A C 1
ATOM 693 O O . CYS A 1 102 ? 15.919 -9.154 -14.365 1.00 55.38 102 CYS A O 1
ATOM 695 N N . ASP A 1 103 ? 17.398 -8.377 -12.858 1.00 58.25 103 ASP A N 1
ATOM 696 C CA . ASP A 1 103 ? 17.030 -9.387 -11.873 1.00 58.25 103 ASP A CA 1
ATOM 697 C C . ASP A 1 103 ? 15.786 -8.907 -11.121 1.00 58.25 103 ASP A C 1
ATOM 699 O O . ASP A 1 103 ? 15.850 -8.111 -10.185 1.00 58.25 103 ASP A O 1
ATOM 703 N N . LEU A 1 104 ? 14.633 -9.412 -11.555 1.00 53.62 104 LEU A N 1
ATOM 704 C CA . LEU A 1 104 ? 13.336 -9.160 -10.927 1.00 53.62 104 LEU A CA 1
ATOM 705 C C . LEU A 1 104 ? 13.213 -9.805 -9.531 1.00 53.62 104 LEU A C 1
ATOM 707 O O . LEU A 1 104 ? 12.224 -9.567 -8.842 1.00 53.62 104 LEU A O 1
ATOM 711 N N . THR A 1 105 ? 14.174 -10.643 -9.128 1.00 50.16 105 THR A N 1
ATOM 712 C CA . THR A 1 105 ? 14.242 -11.290 -7.807 1.00 50.16 105 THR A CA 1
ATOM 713 C C . THR A 1 105 ? 14.932 -10.398 -6.779 1.00 50.16 105 THR A C 1
ATOM 715 O O . THR A 1 105 ? 14.520 -10.377 -5.620 1.00 50.16 105 THR A O 1
ATOM 718 N N . GLU A 1 106 ? 15.980 -9.683 -7.195 1.00 54.09 106 GLU A N 1
ATOM 719 C CA . GLU A 1 106 ? 16.771 -8.795 -6.334 1.00 54.09 106 GLU A CA 1
ATOM 720 C C . GLU A 1 106 ? 16.481 -7.300 -6.547 1.00 54.09 106 GLU A C 1
ATOM 722 O O . GLU A 1 106 ? 16.979 -6.482 -5.773 1.00 54.09 106 GLU A O 1
ATOM 727 N N . HIS A 1 107 ? 15.700 -6.936 -7.576 1.00 52.62 107 HIS A N 1
ATOM 728 C CA . HIS A 1 107 ? 15.400 -5.552 -7.986 1.00 52.62 107 HIS A CA 1
ATOM 729 C C . HIS A 1 107 ? 16.659 -4.722 -8.251 1.00 52.62 107 HIS A C 1
ATOM 731 O O . HIS A 1 107 ? 16.738 -3.536 -7.930 1.00 52.62 107 HIS A O 1
ATOM 737 N N . ARG A 1 108 ? 17.683 -5.366 -8.814 1.00 51.84 108 ARG A N 1
ATOM 738 C CA . ARG A 1 108 ? 18.988 -4.766 -9.095 1.00 51.84 108 ARG A CA 1
ATOM 739 C C . ARG A 1 108 ? 19.372 -5.022 -10.543 1.00 51.84 108 ARG A C 1
ATOM 741 O O . ARG A 1 108 ? 19.038 -6.056 -11.120 1.00 51.84 108 ARG A O 1
ATOM 748 N N . CYS A 1 109 ? 20.106 -4.078 -11.121 1.00 51.06 109 CYS A N 1
ATOM 749 C CA . CYS A 1 109 ? 20.698 -4.282 -12.431 1.00 51.06 109 CYS A CA 1
ATOM 750 C C . CYS A 1 109 ? 21.898 -5.214 -12.309 1.00 51.06 109 CYS A C 1
ATOM 752 O O . CYS A 1 109 ? 22.870 -4.916 -11.605 1.00 51.06 109 CYS A O 1
ATOM 754 N N . GLU A 1 110 ? 21.820 -6.342 -13.004 1.00 52.72 110 GLU A N 1
ATOM 755 C CA . GLU A 1 110 ? 22.910 -7.293 -13.115 1.00 52.72 110 GLU A CA 1
ATOM 756 C C . GLU A 1 110 ? 23.396 -7.340 -14.560 1.00 52.72 110 GLU A C 1
ATOM 758 O O . GLU A 1 110 ? 22.614 -7.351 -15.515 1.00 52.72 110 GLU A O 1
ATOM 763 N N . CYS A 1 111 ? 24.713 -7.381 -14.738 1.00 50.59 111 CYS A N 1
ATOM 764 C CA . CYS A 1 111 ? 25.281 -7.513 -16.070 1.00 50.59 111 CYS A CA 1
ATOM 765 C C . CYS A 1 111 ? 24.994 -8.939 -16.573 1.00 50.59 111 CYS A C 1
ATOM 767 O O . CYS A 1 111 ? 25.340 -9.918 -15.902 1.00 50.59 111 CYS A O 1
ATOM 769 N N . GLY A 1 112 ? 24.353 -9.070 -17.738 1.00 44.91 112 GLY A N 1
ATOM 770 C CA . GLY A 1 112 ? 23.921 -10.359 -18.273 1.00 44.91 112 GLY A CA 1
ATOM 771 C C . GLY A 1 112 ? 25.087 -11.329 -18.496 1.00 44.91 112 GLY A C 1
ATOM 772 O O . GLY A 1 112 ? 25.930 -11.106 -19.358 1.00 44.91 112 GLY A O 1
ATOM 773 N N . ALA A 1 113 ? 25.075 -12.431 -17.742 1.00 40.62 113 ALA A N 1
ATOM 774 C CA . ALA A 1 113 ? 26.007 -13.560 -17.768 1.00 40.62 113 ALA A CA 1
ATOM 775 C C . ALA A 1 113 ? 27.487 -13.234 -17.477 1.00 40.62 113 ALA A C 1
ATOM 777 O O . ALA A 1 113 ? 28.153 -12.406 -18.098 1.00 40.62 113 ALA A O 1
ATOM 778 N N . THR A 1 114 ? 28.046 -14.000 -16.544 1.00 41.34 114 THR A N 1
ATOM 779 C CA . THR A 1 114 ? 29.478 -14.082 -16.262 1.00 41.34 114 THR A CA 1
ATOM 780 C C . THR A 1 114 ? 30.287 -14.261 -17.556 1.00 41.34 114 THR A C 1
ATOM 782 O O . THR A 1 114 ? 30.309 -15.335 -18.150 1.00 41.34 114 THR A O 1
ATOM 785 N N . GLY A 1 115 ? 30.975 -13.202 -17.995 1.00 44.88 115 GLY A N 1
ATOM 786 C CA . GLY A 1 115 ? 31.921 -13.262 -19.115 1.00 44.88 115 GLY A CA 1
ATOM 787 C C . GLY A 1 115 ? 31.511 -12.567 -20.417 1.00 44.88 115 GLY A C 1
ATOM 788 O O . GLY A 1 115 ? 32.189 -12.786 -21.421 1.00 44.88 115 GLY A O 1
ATOM 789 N N . ALA A 1 116 ? 30.473 -11.724 -20.441 1.00 46.31 116 ALA A N 1
ATOM 790 C CA . ALA A 1 116 ? 30.283 -10.821 -21.578 1.00 46.31 116 ALA A CA 1
ATOM 791 C C . ALA A 1 116 ? 31.465 -9.817 -21.665 1.00 46.31 116 ALA A C 1
ATOM 793 O O . ALA A 1 116 ? 31.787 -9.174 -20.662 1.00 46.31 116 ALA A O 1
ATOM 794 N N . PRO A 1 117 ? 32.159 -9.694 -22.817 1.00 48.25 117 PRO A N 1
ATOM 795 C CA . PRO A 1 117 ? 33.232 -8.716 -22.987 1.00 48.25 117 PRO A CA 1
ATOM 796 C C . PRO A 1 117 ? 32.683 -7.283 -22.907 1.00 48.25 117 PRO A C 1
ATOM 798 O O . PRO A 1 117 ? 31.550 -7.032 -23.312 1.00 48.25 117 PRO A O 1
ATOM 801 N N . CYS A 1 118 ? 33.503 -6.347 -22.417 1.00 48.62 118 CYS A N 1
ATOM 802 C CA . CYS A 1 118 ? 33.203 -4.911 -22.352 1.00 48.62 118 CYS A CA 1
ATOM 803 C C . CYS A 1 118 ? 32.517 -4.400 -23.639 1.00 48.62 118 CYS A C 1
ATOM 805 O O . CYS A 1 118 ? 33.116 -4.521 -24.718 1.00 48.62 118 CYS A O 1
ATOM 807 N N . PRO A 1 119 ? 31.315 -3.793 -23.564 1.00 51.19 119 PRO A N 1
ATOM 808 C CA . PRO A 1 119 ? 30.636 -3.283 -24.743 1.00 51.19 119 PRO A CA 1
ATOM 809 C C . PRO A 1 119 ? 31.276 -1.953 -25.152 1.00 51.19 119 PRO A C 1
ATOM 811 O O . PRO A 1 119 ? 30.973 -0.897 -24.621 1.00 51.19 119 PRO A O 1
ATOM 814 N N . SER A 1 120 ? 32.176 -2.017 -26.132 1.00 48.56 120 SER A N 1
ATOM 815 C CA . SER A 1 120 ? 32.846 -0.883 -26.786 1.00 48.56 120 SER A CA 1
ATOM 816 C C . SER A 1 120 ? 33.809 -0.042 -25.923 1.00 48.56 120 SER A C 1
ATOM 818 O O . SER A 1 120 ? 33.589 0.301 -24.765 1.00 48.56 120 SER A O 1
ATOM 820 N N . THR A 1 121 ? 34.959 0.285 -26.510 1.00 51.97 121 THR A N 1
ATOM 821 C CA . THR A 1 121 ? 36.006 1.103 -25.889 1.00 51.97 121 THR A CA 1
ATOM 822 C C . THR A 1 121 ? 35.522 2.545 -25.709 1.00 51.97 121 THR A C 1
ATOM 824 O O . THR A 1 121 ? 35.315 3.232 -26.708 1.00 51.97 121 THR A O 1
ATOM 827 N N . GLY A 1 122 ? 35.383 3.014 -24.464 1.00 52.62 122 GLY A N 1
ATOM 828 C CA . GLY A 1 122 ? 35.078 4.421 -24.155 1.00 52.62 122 GLY A CA 1
ATOM 829 C C . GLY A 1 122 ? 34.003 4.672 -23.092 1.00 52.62 122 GLY A C 1
ATOM 830 O O . GLY A 1 122 ? 33.789 5.831 -22.744 1.00 52.62 122 GLY A O 1
ATOM 831 N N . LEU A 1 123 ? 33.347 3.635 -22.560 1.00 52.28 123 LEU A N 1
ATOM 832 C CA . LEU A 1 123 ? 32.349 3.783 -21.492 1.00 52.28 123 LEU A CA 1
ATOM 833 C C . LEU A 1 123 ? 32.988 3.943 -20.100 1.00 52.28 123 LEU A C 1
ATOM 835 O O . LEU A 1 123 ? 34.091 3.457 -19.841 1.00 52.28 123 LEU A O 1
ATOM 839 N N . THR A 1 124 ? 32.281 4.656 -19.213 1.00 49.56 124 THR A N 1
ATOM 840 C CA . THR A 1 124 ? 32.700 4.993 -17.830 1.00 49.56 124 THR A CA 1
ATOM 841 C C . THR A 1 124 ? 32.349 3.901 -16.804 1.00 49.56 124 THR A C 1
ATOM 843 O O . THR A 1 124 ? 32.671 4.033 -15.620 1.00 49.56 124 THR A O 1
ATOM 846 N N . TYR A 1 125 ? 31.718 2.813 -17.255 1.00 51.34 125 TYR A N 1
ATOM 847 C CA . TYR A 1 125 ? 31.306 1.679 -16.432 1.00 51.34 125 TYR A CA 1
ATOM 848 C C . TYR A 1 125 ? 31.697 0.356 -17.084 1.00 51.34 125 TYR A C 1
ATOM 850 O O . TYR A 1 125 ? 31.613 0.206 -18.305 1.00 51.34 125 TYR A O 1
ATOM 858 N N . CYS A 1 126 ? 32.122 -0.616 -16.270 1.00 55.16 126 CYS A N 1
ATOM 859 C CA . CYS A 1 126 ? 32.402 -1.964 -16.756 1.00 55.16 126 CYS A CA 1
ATOM 860 C C . CYS A 1 126 ? 32.088 -3.091 -15.757 1.00 55.16 126 CYS A C 1
ATOM 862 O O . CYS A 1 126 ? 32.033 -2.880 -14.543 1.00 55.16 126 CYS A O 1
ATOM 864 N N . CYS A 1 127 ? 31.858 -4.297 -16.303 1.00 57.88 127 CYS A N 1
ATOM 865 C CA . CYS A 1 127 ? 31.295 -5.468 -15.608 1.00 57.88 127 CYS A CA 1
ATOM 866 C C . CYS A 1 127 ? 32.196 -6.730 -15.629 1.00 57.88 127 CYS A C 1
ATOM 868 O O . CYS A 1 127 ? 31.750 -7.803 -16.036 1.00 57.88 127 CYS A O 1
ATOM 870 N N . PRO A 1 128 ? 33.459 -6.687 -15.167 1.00 50.78 128 PRO A N 1
ATOM 871 C CA . PRO A 1 128 ? 34.385 -7.822 -15.283 1.00 50.78 128 PRO A CA 1
ATOM 872 C C . PRO A 1 128 ? 34.046 -9.027 -14.374 1.00 50.78 128 PRO A C 1
ATOM 874 O O . PRO A 1 128 ? 34.791 -10.004 -14.328 1.00 50.78 128 PRO A O 1
ATOM 877 N N . SER A 1 129 ? 32.961 -8.978 -13.591 1.00 51.03 129 SER A N 1
ATOM 878 C CA . SER A 1 129 ? 32.610 -10.022 -12.607 1.00 51.03 129 SER A CA 1
ATOM 879 C C . SER A 1 129 ? 31.115 -10.066 -12.260 1.00 51.03 129 SER A C 1
ATOM 881 O O . SER A 1 129 ? 30.764 -10.434 -11.142 1.00 51.03 129 SER A O 1
ATOM 883 N N . GLY A 1 130 ? 30.238 -9.608 -13.160 1.00 52.03 130 GLY A N 1
ATOM 884 C CA . GLY A 1 130 ? 28.795 -9.503 -12.888 1.00 52.03 130 GLY A CA 1
ATOM 885 C C . GLY A 1 130 ? 28.405 -8.410 -11.883 1.00 52.03 130 GLY A C 1
ATOM 886 O O . GLY A 1 130 ? 27.240 -8.294 -11.534 1.00 52.03 130 GLY A O 1
ATOM 887 N N . THR A 1 131 ? 29.361 -7.590 -11.423 1.00 54.25 131 THR A N 1
ATOM 888 C CA . THR A 1 131 ? 29.092 -6.408 -10.592 1.00 54.25 131 THR A CA 1
ATOM 889 C C . THR A 1 131 ? 29.525 -5.144 -11.338 1.00 54.25 131 THR A C 1
ATOM 891 O O . THR A 1 131 ? 30.682 -5.089 -11.776 1.00 54.25 131 THR A O 1
ATOM 894 N N . PRO A 1 132 ? 28.644 -4.139 -11.496 1.00 56.50 132 PRO A N 1
ATOM 895 C CA . PRO A 1 132 ? 29.018 -2.873 -12.111 1.00 56.50 132 PRO A CA 1
ATOM 896 C C . PRO A 1 132 ? 30.007 -2.121 -11.211 1.00 56.50 132 PRO A C 1
ATOM 898 O O . PRO A 1 132 ? 29.851 -2.058 -9.987 1.00 56.50 132 PRO A O 1
ATOM 901 N N . ARG A 1 133 ? 31.062 -1.564 -11.812 1.00 59.31 133 ARG A N 1
ATOM 902 C CA . ARG A 1 133 ? 32.027 -0.681 -11.141 1.00 59.31 133 ARG A CA 1
ATOM 903 C C . ARG A 1 133 ? 32.308 0.537 -12.013 1.00 59.31 133 ARG A C 1
ATOM 905 O O . ARG A 1 133 ? 32.456 0.403 -13.226 1.00 59.31 133 ARG A O 1
ATOM 912 N N . ALA A 1 134 ? 32.433 1.702 -11.377 1.00 55.31 134 ALA A N 1
ATOM 913 C CA . ALA A 1 134 ? 32.925 2.911 -12.032 1.00 55.31 134 ALA A CA 1
ATOM 914 C C . ALA A 1 134 ? 34.385 2.699 -12.469 1.00 55.31 134 ALA A C 1
ATOM 916 O O . ALA A 1 134 ? 35.228 2.339 -11.641 1.00 55.31 134 ALA A O 1
ATOM 917 N N . GLY A 1 135 ? 34.680 2.892 -13.754 1.00 60.78 135 GLY A N 1
ATOM 918 C CA . GLY A 1 135 ? 36.004 2.640 -14.324 1.00 60.78 135 GLY A CA 1
ATOM 919 C C . GLY A 1 135 ? 35.990 2.567 -15.849 1.00 60.78 135 GLY A C 1
ATOM 920 O O . GLY A 1 135 ? 34.944 2.404 -16.469 1.00 60.78 135 GLY A O 1
ATOM 921 N N . THR A 1 136 ? 37.161 2.695 -16.472 1.00 59.47 136 THR A N 1
ATOM 922 C CA . THR A 1 136 ? 37.280 2.590 -17.940 1.00 59.47 136 THR A CA 1
ATOM 923 C C . THR A 1 136 ? 37.604 1.150 -18.333 1.00 59.47 136 THR A C 1
ATOM 925 O O . THR A 1 136 ? 38.472 0.520 -17.725 1.00 59.47 136 THR A O 1
ATOM 928 N N . CYS A 1 137 ? 36.948 0.616 -19.366 1.00 59.12 137 CYS A N 1
ATOM 929 C CA . CYS A 1 137 ? 37.330 -0.678 -19.939 1.00 59.12 137 CYS A CA 1
ATOM 930 C C . CYS A 1 137 ? 38.766 -0.633 -20.471 1.00 59.12 137 CYS A C 1
ATOM 932 O O . CYS A 1 137 ? 39.115 0.237 -21.275 1.00 59.12 137 CYS A O 1
ATOM 934 N N . ARG A 1 138 ? 39.595 -1.603 -20.076 1.00 63.91 138 ARG A N 1
ATOM 935 C CA . ARG A 1 138 ? 40.921 -1.786 -20.674 1.00 63.91 138 ARG A CA 1
ATOM 936 C C . ARG A 1 138 ? 40.797 -2.429 -22.055 1.00 63.91 138 ARG A C 1
ATOM 938 O O . ARG A 1 138 ? 39.814 -3.093 -22.377 1.00 63.91 138 ARG A O 1
ATOM 945 N N . ASN A 1 139 ? 41.844 -2.275 -22.865 1.00 56.69 139 ASN A N 1
ATOM 946 C CA . ASN A 1 139 ? 41.913 -2.796 -24.239 1.00 56.69 139 ASN A CA 1
ATOM 947 C C . ASN A 1 139 ? 41.803 -4.333 -24.340 1.00 56.69 139 ASN A C 1
ATOM 949 O O . ASN A 1 139 ? 41.693 -4.862 -25.441 1.00 56.69 139 ASN A O 1
ATOM 953 N N . ASP A 1 140 ? 41.860 -5.048 -23.215 1.00 60.38 140 ASP A N 1
ATOM 954 C CA . ASP A 1 140 ? 41.663 -6.498 -23.134 1.00 60.38 140 ASP A CA 1
ATOM 955 C C . ASP A 1 140 ? 40.183 -6.915 -23.046 1.00 60.38 140 ASP A C 1
ATOM 957 O O . ASP A 1 140 ? 39.903 -8.111 -22.957 1.00 60.38 140 ASP A O 1
ATOM 961 N N . ALA A 1 141 ? 39.253 -5.949 -23.054 1.00 53.56 141 ALA A N 1
ATOM 962 C CA . ALA A 1 141 ? 37.798 -6.118 -22.989 1.00 53.56 141 ALA A CA 1
ATOM 963 C C . ALA A 1 141 ? 37.287 -6.988 -21.821 1.00 53.56 141 ALA A C 1
ATOM 965 O O . ALA A 1 141 ? 36.134 -7.420 -21.829 1.00 53.56 141 ALA A O 1
ATOM 966 N N . THR A 1 142 ? 38.132 -7.243 -20.820 1.00 55.41 142 THR A N 1
ATOM 967 C CA . THR A 1 142 ? 37.872 -8.172 -19.708 1.00 55.41 142 THR A CA 1
ATOM 968 C C . THR A 1 142 ? 38.256 -7.587 -18.349 1.00 55.41 142 THR A C 1
ATOM 970 O O . THR A 1 142 ? 37.951 -8.192 -17.321 1.00 55.41 142 THR A O 1
ATOM 973 N N . SER A 1 143 ? 38.882 -6.406 -18.303 1.00 59.06 143 SER A N 1
ATOM 974 C CA . SER A 1 143 ? 39.260 -5.737 -17.057 1.00 59.06 143 SER A CA 1
ATOM 975 C C . SER A 1 143 ? 38.914 -4.238 -17.033 1.00 59.06 143 SER A C 1
ATOM 977 O O . SER A 1 143 ? 38.895 -3.570 -18.067 1.00 59.06 143 SER A O 1
ATOM 979 N N . CYS A 1 144 ? 38.640 -3.702 -15.834 1.00 63.00 144 CYS A N 1
ATOM 980 C CA . CYS A 1 144 ? 38.460 -2.262 -15.590 1.00 63.00 144 CYS A CA 1
ATOM 981 C C . CYS A 1 144 ? 39.760 -1.622 -15.072 1.00 63.00 144 CYS A C 1
ATOM 983 O O . CYS A 1 144 ? 40.495 -2.219 -14.273 1.00 63.00 144 CYS A O 1
ATOM 985 N N . SER A 1 145 ? 40.052 -0.396 -15.508 1.00 65.00 145 SER A N 1
ATOM 986 C CA . SER A 1 145 ? 41.047 0.513 -14.910 1.00 65.00 145 SER A CA 1
ATOM 987 C C . SER A 1 145 ? 40.383 1.627 -14.121 1.00 65.00 145 SER A C 1
ATOM 989 O O . SER A 1 145 ? 39.417 2.206 -14.672 1.00 65.00 145 SER A O 1
#

Foldseek 3Di:
DKDFPACQDPAQFWHTWIDDDDDPDTDPGWTHQQPAFRADFDPFQQFDTWGDHRPDRHTDPTDTHDFQPDTDQETHAPRHHDHDNHLADPPPQRPDDDAFDQPPPVSYTWRHDQDDFADDFDDQWDDLGRDIDGAGQDPVSRDGD

Secondary structure (DSSP, 8-state):
-EEEEEPPPTTBTB--EEEESS-SSPPPP-B--TT-EEEPPPTTTTB--EE--SS-SBPPPP-BPPTT-EETTEEEETTEEETTSSS--STTSSSSSS-EEEETTTTEEEESSTT---SSTT-SEE-TTSS-EESPBPTTSS-B-

Sequence (145 aa):
STYECRAAAPGGCDVAENCTGTGAACPTDAFRPSTYECRAAAPGGCDVAENCTGTGAACPPDTRRPDGTACTDGICCDGICQTGGNCCDDADCVTDTHTDHCDLTEHRCECGATGAPCPSTGLTYCCPSGTPRAGTCRNDATSCS